Protein AF-A0A963JMA9-F1 (afdb_monomer_lite)

Foldseek 3Di:
DVVVVVVVVVVVVVVLVVLCVVQQDWDWDADPPRDIDIGGPSVVVVVVVVVVVVVCVVPPPPPPVPDD

pLDDT: mean 90.6, std 11.77, range [42.0, 98.06]

Secondary structure (DSSP, 8-state):
-HHHHHHHHHHHHHHHHHHHHHT--EEEEE-GGG-EEEEEHHHHHHHHHHHHHHHHHHHS--------

Structure (mmCIF, N/CA/C/O backbone):
data_AF-A0A963JMA9-F1
#
_entry.id   AF-A0A963JMA9-F1
#
loop_
_atom_site.group_PDB
_atom_site.id
_atom_site.type_symbol
_atom_site.label_atom_id
_atom_site.label_alt_id
_atom_site.label_comp_id
_atom_site.label_asym_id
_atom_site.label_entity_id
_atom_site.label_seq_id
_atom_site.pdbx_PDB_ins_code
_atom_site.Cartn_x
_atom_site.Cartn_y
_atom_site.Cartn_z
_atom_site.occupancy
_atom_site.B_iso_or_equiv
_atom_site.auth_seq_id
_atom_site.auth_comp_id
_atom_site.auth_asym_id
_atom_site.auth_atom_id
_atom_site.pdbx_PDB_model_num
ATOM 1 N N . MET A 1 1 ? 10.670 -14.904 -23.160 1.00 64.81 1 MET A N 1
ATOM 2 C CA . MET A 1 1 ? 10.023 -13.712 -22.561 1.00 64.81 1 MET A C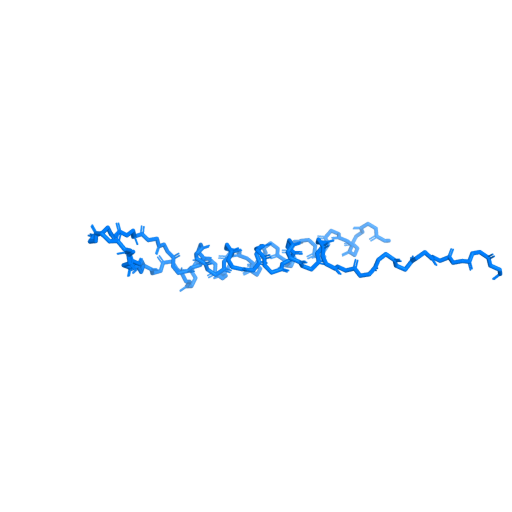A 1
ATOM 3 C C . MET A 1 1 ? 8.869 -14.069 -21.624 1.00 64.81 1 MET A C 1
ATOM 5 O O . MET A 1 1 ? 8.890 -13.600 -20.498 1.00 64.81 1 MET A O 1
ATOM 9 N N . GLN A 1 2 ? 7.922 -14.939 -22.006 1.00 86.38 2 GLN A N 1
ATOM 10 C CA . GLN A 1 2 ? 6.791 -15.317 -21.133 1.00 86.38 2 GLN A CA 1
ATOM 11 C C . GLN A 1 2 ? 7.204 -15.947 -19.793 1.00 86.38 2 GLN A C 1
ATOM 13 O O . GLN A 1 2 ? 6.626 -15.597 -18.771 1.00 86.38 2 GLN A O 1
ATOM 18 N N . LEU A 1 3 ? 8.225 -16.813 -19.778 1.00 94.19 3 LEU A N 1
ATOM 19 C CA . LEU A 1 3 ? 8.695 -17.456 -18.544 1.00 94.19 3 LEU A CA 1
ATOM 20 C C . LEU A 1 3 ? 9.251 -16.436 -17.533 1.00 94.19 3 LEU A C 1
ATOM 22 O O . LEU A 1 3 ? 8.928 -16.505 -16.354 1.00 94.19 3 LEU A O 1
ATOM 26 N N . ILE A 1 4 ? 9.994 -15.430 -18.013 1.00 94.81 4 ILE A N 1
ATOM 27 C CA . ILE A 1 4 ? 10.500 -14.315 -17.191 1.00 94.81 4 ILE A CA 1
ATOM 28 C C . ILE A 1 4 ? 9.334 -13.474 -16.658 1.00 94.81 4 ILE A C 1
ATOM 30 O O . ILE A 1 4 ? 9.286 -13.168 -15.471 1.00 94.81 4 ILE A O 1
ATOM 34 N N . THR A 1 5 ? 8.365 -13.127 -17.511 1.00 95.19 5 THR A N 1
ATOM 35 C CA . THR A 1 5 ? 7.177 -12.367 -17.090 1.00 95.19 5 THR A CA 1
ATOM 36 C C . THR A 1 5 ? 6.346 -13.128 -16.058 1.00 95.19 5 THR A C 1
ATOM 38 O O . THR A 1 5 ? 5.837 -12.525 -15.117 1.00 95.19 5 THR A O 1
ATOM 41 N N . TRP A 1 6 ? 6.202 -14.444 -16.214 1.00 95.69 6 TRP A N 1
ATOM 42 C CA . TRP A 1 6 ? 5.460 -15.284 -15.279 1.00 95.69 6 TRP A CA 1
ATOM 43 C C . TRP A 1 6 ? 6.190 -15.415 -13.940 1.00 95.69 6 TRP A C 1
ATOM 45 O O . TRP A 1 6 ? 5.573 -15.246 -12.892 1.00 95.69 6 TRP A O 1
ATOM 55 N N . LEU A 1 7 ? 7.514 -15.600 -13.973 1.00 96.94 7 LEU A N 1
ATOM 56 C CA . LEU A 1 7 ? 8.347 -15.625 -12.773 1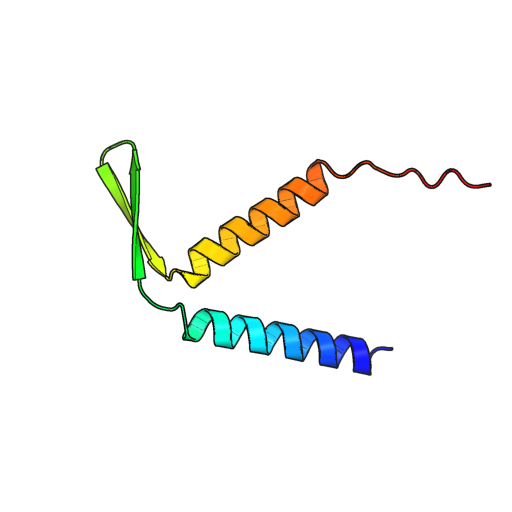.00 96.94 7 LEU A CA 1
ATOM 57 C C . LEU A 1 7 ? 8.280 -14.295 -12.013 1.00 96.94 7 LEU A C 1
ATOM 59 O O . LEU A 1 7 ? 8.077 -14.294 -10.804 1.00 96.94 7 LEU A O 1
ATOM 63 N N . LEU A 1 8 ? 8.363 -13.161 -12.716 1.00 96.38 8 LEU A N 1
ATOM 64 C CA . LEU A 1 8 ? 8.202 -11.839 -12.109 1.00 96.38 8 LEU A CA 1
ATOM 65 C C . LEU A 1 8 ? 6.825 -11.685 -11.447 1.00 96.38 8 LEU A C 1
ATOM 67 O O . LEU A 1 8 ? 6.741 -11.211 -10.317 1.00 96.38 8 LEU A O 1
ATOM 71 N N . ARG A 1 9 ? 5.745 -12.109 -12.119 1.00 94.94 9 ARG A N 1
ATOM 72 C CA . ARG A 1 9 ? 4.387 -12.080 -11.548 1.00 94.94 9 ARG A CA 1
ATOM 73 C C . ARG A 1 9 ? 4.288 -12.924 -10.282 1.00 94.94 9 ARG A C 1
ATOM 75 O O . ARG A 1 9 ? 3.688 -12.469 -9.314 1.00 94.94 9 ARG A O 1
ATOM 82 N N . LEU A 1 10 ? 4.891 -14.113 -10.280 1.00 97.25 10 LEU A N 1
ATOM 83 C CA . LEU A 1 10 ? 4.919 -14.988 -9.111 1.00 97.25 10 LEU A CA 1
ATOM 84 C C . LEU A 1 10 ? 5.679 -14.339 -7.949 1.00 97.25 10 LEU A C 1
ATOM 86 O O . LEU A 1 10 ? 5.183 -14.337 -6.828 1.00 97.25 10 LEU A O 1
ATOM 90 N N . ILE A 1 11 ? 6.841 -13.736 -8.217 1.00 97.88 11 ILE A N 1
ATOM 91 C CA . ILE A 1 11 ? 7.629 -13.021 -7.203 1.00 97.88 11 ILE A CA 1
ATOM 92 C C . ILE A 1 11 ? 6.811 -11.876 -6.603 1.00 97.88 11 ILE A C 1
ATOM 94 O O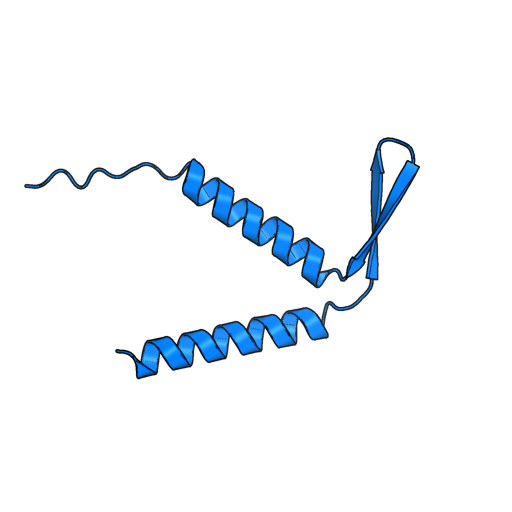 . ILE A 1 11 ? 6.694 -11.787 -5.385 1.00 97.88 11 ILE A O 1
ATOM 98 N N . ILE A 1 12 ? 6.203 -11.033 -7.444 1.00 96.06 12 ILE A N 1
ATOM 99 C CA . ILE A 1 12 ? 5.356 -9.924 -6.983 1.00 96.06 12 ILE A CA 1
ATOM 100 C C . ILE A 1 12 ? 4.205 -10.454 -6.125 1.00 96.06 12 ILE A C 1
ATOM 102 O O . ILE A 1 12 ? 3.934 -9.911 -5.058 1.00 96.06 12 ILE A O 1
ATOM 106 N N . PHE A 1 13 ? 3.550 -11.532 -6.558 1.00 96.44 13 PHE A N 1
ATOM 107 C CA . PHE A 1 13 ? 2.460 -12.144 -5.808 1.00 96.44 13 PHE A CA 1
ATOM 108 C C . PHE A 1 13 ? 2.913 -12.633 -4.428 1.00 96.44 13 PHE A C 1
ATOM 110 O O . PHE A 1 13 ? 2.284 -12.294 -3.430 1.00 96.44 13 PHE A O 1
ATOM 117 N N . ILE A 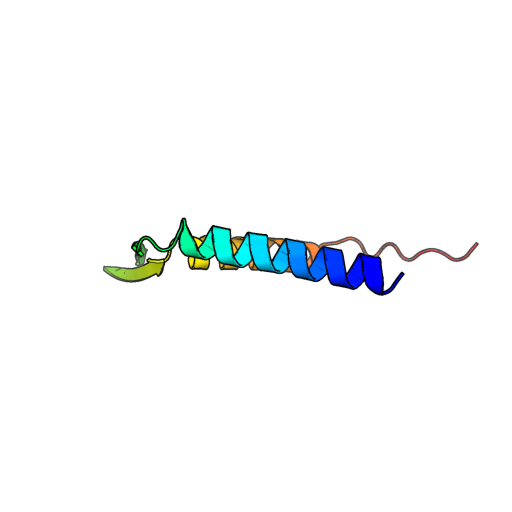1 14 ? 4.029 -13.364 -4.354 1.00 97.88 14 ILE A N 1
ATOM 118 C CA . ILE A 1 14 ? 4.589 -13.849 -3.085 1.00 97.88 14 ILE A CA 1
ATOM 119 C C . ILE A 1 14 ? 4.923 -12.675 -2.163 1.00 97.88 14 ILE A C 1
ATOM 121 O O . ILE A 1 14 ? 4.563 -12.701 -0.989 1.00 97.88 14 ILE A O 1
ATOM 125 N N . VAL A 1 15 ? 5.556 -11.623 -2.690 1.00 96.50 15 VAL A N 1
ATOM 126 C CA . VAL A 1 15 ? 5.878 -10.418 -1.914 1.00 96.50 15 VAL A CA 1
ATOM 127 C C . VAL A 1 15 ? 4.611 -9.783 -1.346 1.00 96.50 15 VAL A C 1
ATOM 129 O O . VAL A 1 15 ? 4.580 -9.476 -0.159 1.00 96.50 15 VAL A O 1
ATOM 132 N N . LEU A 1 16 ? 3.557 -9.628 -2.151 1.00 95.06 16 LEU A N 1
ATOM 133 C CA . LEU A 1 16 ? 2.288 -9.051 -1.700 1.00 95.06 16 LEU A CA 1
ATOM 134 C C . LEU A 1 16 ? 1.590 -9.916 -0.642 1.00 95.06 16 LEU A C 1
ATOM 136 O O . LEU A 1 16 ? 1.068 -9.376 0.332 1.00 95.06 16 LEU A O 1
ATOM 140 N N . VAL A 1 17 ? 1.611 -11.243 -0.796 1.00 96.06 17 VAL A N 1
ATOM 141 C CA . VAL A 1 17 ? 1.038 -12.175 0.188 1.00 96.06 17 VAL A CA 1
ATOM 142 C C . VAL A 1 17 ? 1.805 -12.110 1.505 1.00 96.06 17 VAL A C 1
ATOM 144 O O . VAL A 1 17 ? 1.192 -11.920 2.553 1.00 96.06 17 VAL A O 1
ATOM 147 N N . CYS A 1 18 ? 3.136 -12.200 1.469 1.00 96.69 18 CYS A N 1
ATOM 148 C CA . CYS A 1 18 ? 3.965 -12.093 2.670 1.00 96.69 18 CYS A CA 1
ATOM 149 C C . CYS A 1 18 ? 3.815 -10.723 3.338 1.00 96.69 18 CYS A C 1
ATOM 151 O O . CYS A 1 18 ? 3.698 -10.637 4.557 1.00 96.69 18 CYS A O 1
ATOM 153 N N . PHE A 1 19 ? 3.766 -9.653 2.545 1.00 95.75 19 PHE A N 1
ATOM 154 C CA . PHE A 1 19 ? 3.524 -8.304 3.039 1.00 95.75 19 PHE A CA 1
ATOM 155 C C . PHE A 1 19 ? 2.176 -8.202 3.757 1.00 95.75 19 PHE A C 1
ATOM 157 O O . PHE A 1 19 ? 2.116 -7.663 4.860 1.00 95.75 19 PHE A O 1
ATOM 164 N N . SER A 1 20 ? 1.112 -8.755 3.169 1.00 94.94 20 SER A N 1
ATOM 165 C CA . SER A 1 20 ? -0.214 -8.782 3.785 1.00 94.94 20 SER A CA 1
ATOM 166 C C . SER A 1 20 ? -0.240 -9.607 5.070 1.00 94.94 20 SER A C 1
ATOM 168 O O . SER A 1 20 ? -0.821 -9.155 6.052 1.00 94.94 20 SER A O 1
ATOM 170 N N . ALA A 1 21 ? 0.423 -10.765 5.084 1.00 95.75 21 ALA A N 1
ATOM 171 C CA . ALA A 1 21 ? 0.481 -11.646 6.244 1.00 95.75 21 ALA A CA 1
ATOM 172 C C . ALA A 1 21 ? 1.247 -11.023 7.421 1.00 95.75 21 ALA A C 1
ATOM 174 O O . ALA A 1 21 ? 0.795 -11.112 8.554 1.00 95.75 21 ALA A O 1
ATOM 175 N N . ILE A 1 22 ? 2.385 -10.369 7.163 1.00 96.31 22 ILE A N 1
ATOM 176 C CA . ILE A 1 22 ? 3.191 -9.721 8.213 1.00 96.31 22 ILE A CA 1
ATOM 177 C C . ILE A 1 22 ? 2.510 -8.445 8.725 1.00 96.31 22 ILE A C 1
ATOM 179 O O . ILE A 1 22 ? 2.647 -8.095 9.889 1.00 96.31 22 ILE A O 1
ATOM 183 N N . ASN A 1 23 ? 1.756 -7.755 7.868 1.00 95.44 23 ASN A N 1
ATOM 184 C CA . ASN A 1 23 ? 1.089 -6.494 8.193 1.00 95.44 23 ASN A CA 1
ATOM 185 C C . ASN A 1 23 ? -0.439 -6.678 8.271 1.00 95.44 23 ASN A C 1
ATOM 187 O O . ASN A 1 23 ? -1.205 -5.843 7.771 1.00 95.44 23 ASN A O 1
ATOM 191 N N . SER A 1 24 ? -0.888 -7.795 8.853 1.00 94.56 24 SER A N 1
ATOM 192 C CA . SER A 1 24 ? -2.310 -8.086 9.085 1.00 94.56 24 SER A CA 1
ATOM 193 C C . SER A 1 24 ? -2.870 -7.393 10.328 1.00 94.56 24 SER A C 1
ATOM 195 O O . SER A 1 24 ? -4.081 -7.427 10.553 1.00 94.56 24 SER A O 1
ATOM 197 N N . ASP A 1 25 ? -1.997 -6.778 11.127 1.00 95.62 25 ASP A N 1
ATOM 198 C CA . ASP A 1 25 ? -2.380 -6.064 12.336 1.00 95.62 25 ASP A CA 1
ATOM 199 C C . ASP A 1 25 ? -3.363 -4.947 12.016 1.00 95.62 25 ASP A C 1
ATOM 201 O O . ASP A 1 25 ? -3.192 -4.162 11.074 1.00 95.62 25 ASP A O 1
ATOM 205 N N . LYS A 1 26 ? -4.423 -4.904 12.815 1.00 94.38 26 LYS A N 1
ATOM 206 C CA . LYS A 1 26 ? -5.509 -3.959 12.638 1.00 94.38 26 LYS A CA 1
ATOM 207 C C . LYS A 1 26 ? -5.120 -2.610 13.219 1.00 94.38 26 LYS A C 1
ATOM 209 O O . LYS A 1 26 ? -4.716 -2.508 14.374 1.00 94.38 26 LYS A O 1
ATOM 214 N N . VAL A 1 27 ? -5.281 -1.574 12.409 1.00 94.06 27 VAL A N 1
ATOM 215 C CA . VAL A 1 27 ? -5.016 -0.188 12.774 1.00 94.06 27 VAL A CA 1
ATOM 216 C C . VAL A 1 27 ? -6.320 0.585 12.705 1.00 94.06 27 VAL A C 1
ATOM 218 O O . VAL A 1 27 ? -7.117 0.426 11.780 1.00 94.06 27 VAL A O 1
ATOM 221 N N . LEU A 1 28 ? -6.527 1.428 13.709 1.00 95.06 28 LEU A N 1
ATOM 222 C CA . LEU A 1 28 ? -7.712 2.253 13.840 1.00 95.06 28 LEU A CA 1
ATOM 223 C C . LEU A 1 28 ? -7.395 3.655 13.305 1.00 95.06 28 LEU A C 1
ATOM 225 O O . LEU A 1 28 ? -6.588 4.395 13.866 1.00 95.06 28 LEU A O 1
ATOM 229 N N . LEU A 1 29 ? -8.007 3.992 12.174 1.00 92.19 29 LEU A N 1
ATOM 230 C CA . LEU A 1 29 ? -7.909 5.289 11.517 1.00 92.19 29 LEU A CA 1
ATOM 231 C C . LEU A 1 29 ? -8.985 6.212 12.075 1.00 92.19 29 LEU A C 1
ATOM 233 O O . LEU A 1 29 ? -10.170 5.923 11.934 1.00 92.19 29 LEU A O 1
ATOM 237 N N . TYR A 1 30 ? -8.584 7.331 12.668 1.00 92.94 30 TYR A N 1
ATOM 238 C CA . TYR A 1 30 ? -9.513 8.370 13.101 1.00 92.94 30 TYR A CA 1
ATOM 239 C C . TYR A 1 30 ? -9.726 9.381 11.975 1.00 92.94 30 TYR A C 1
ATOM 241 O O . TYR A 1 30 ? -8.777 9.988 11.479 1.00 92.94 30 TYR A O 1
ATOM 249 N N . TYR A 1 31 ? -10.980 9.572 11.590 1.00 89.69 31 TYR A N 1
ATOM 250 C CA . TYR A 1 31 ? -11.412 10.559 10.614 1.00 89.69 31 TYR A CA 1
ATOM 251 C C . TYR A 1 31 ? -12.085 11.748 11.302 1.00 89.69 31 TYR A C 1
ATOM 253 O O . TYR A 1 31 ? -12.375 11.756 12.502 1.00 89.69 31 TYR A O 1
ATOM 261 N N . TYR A 1 32 ? -12.359 12.778 10.506 1.00 89.31 32 TYR A N 1
ATOM 262 C CA . TYR A 1 32 ? -13.164 13.910 10.940 1.00 89.31 32 TYR A CA 1
ATOM 263 C C . TYR A 1 32 ? -14.560 13.451 11.390 1.00 89.31 32 TYR A C 1
ATOM 265 O O . TYR A 1 32 ? -15.091 12.453 10.904 1.00 89.31 32 TYR A O 1
ATOM 273 N N . HIS A 1 33 ? -15.169 14.208 12.309 1.00 84.25 33 HIS A N 1
ATOM 274 C CA . HIS A 1 33 ? -16.504 13.929 12.857 1.00 84.25 33 HIS A CA 1
ATOM 275 C C . HIS A 1 33 ? -16.595 12.707 13.797 1.00 84.25 33 HIS A C 1
ATOM 277 O O . HIS A 1 33 ? -17.672 12.144 13.976 1.00 84.25 33 HIS A O 1
ATOM 283 N N . GLY A 1 34 ? -15.475 12.297 14.408 1.00 87.06 34 GLY A N 1
ATOM 284 C CA . GLY A 1 34 ? -15.444 11.205 15.392 1.00 87.06 34 GLY A CA 1
ATOM 285 C C . GLY A 1 34 ? -15.595 9.808 14.787 1.00 87.06 34 GLY A C 1
ATOM 286 O O . GLY A 1 34 ? -15.768 8.840 15.521 1.00 87.06 34 GLY A O 1
ATOM 287 N N . GLN A 1 35 ? -15.530 9.698 13.459 1.00 89.31 35 GLN A N 1
ATOM 288 C CA . GLN A 1 35 ? -15.581 8.423 12.759 1.00 89.31 35 GLN A CA 1
ATOM 289 C C . GLN A 1 35 ? -14.246 7.697 12.897 1.00 89.31 35 GLN A C 1
ATOM 291 O O . GLN A 1 35 ? -13.184 8.300 12.735 1.00 89.31 35 GLN A O 1
ATOM 296 N N . SER A 1 36 ? -14.296 6.397 13.156 1.00 91.88 36 SER A N 1
ATOM 297 C CA . SER A 1 36 ? -13.124 5.533 13.157 1.00 91.88 36 SER A CA 1
ATOM 298 C C . SER A 1 36 ? -13.311 4.362 12.208 1.00 91.88 36 SER A C 1
ATOM 300 O O . SER A 1 36 ? -14.409 3.829 12.058 1.00 91.88 36 SER A O 1
ATOM 302 N N . LEU A 1 37 ? -12.227 3.965 11.551 1.00 92.94 37 LEU A N 1
ATOM 303 C CA . LEU A 1 37 ? -12.230 2.843 10.630 1.00 92.94 37 LEU A CA 1
ATOM 304 C C . LEU A 1 37 ? -11.089 1.888 10.972 1.00 92.94 37 LEU A C 1
ATOM 306 O O . LEU A 1 37 ? -9.927 2.284 11.013 1.00 92.94 37 LEU A O 1
ATOM 310 N N . GLU A 1 38 ? -11.427 0.628 11.215 1.00 94.50 38 GLU A N 1
ATOM 311 C CA . GLU A 1 38 ? -10.471 -0.417 11.581 1.00 94.50 38 GLU A CA 1
ATOM 312 C C . GLU A 1 38 ? -10.120 -1.254 10.348 1.00 94.50 38 GLU A C 1
ATOM 314 O O . GLU A 1 38 ? -10.945 -2.027 9.858 1.00 94.50 38 GLU A O 1
ATOM 319 N N . LEU A 1 39 ? -8.899 -1.096 9.831 1.00 94.62 39 LEU A N 1
ATOM 320 C CA . LEU A 1 39 ? -8.386 -1.865 8.693 1.00 94.62 39 LEU A CA 1
ATOM 321 C C . LEU A 1 39 ? -7.002 -2.450 8.999 1.00 94.62 39 LEU A C 1
ATOM 323 O O . LEU A 1 39 ? -6.239 -1.849 9.756 1.00 94.62 39 LEU A O 1
ATOM 327 N N . PRO A 1 40 ? -6.623 -3.578 8.371 1.00 95.31 40 PRO A N 1
ATOM 328 C CA . PRO A 1 40 ? -5.248 -4.060 8.418 1.00 95.31 40 PRO A CA 1
ATOM 329 C C . PRO A 1 40 ? -4.275 -3.031 7.826 1.00 95.31 40 PRO A C 1
ATOM 331 O O . PRO A 1 40 ? -4.557 -2.444 6.775 1.00 95.31 40 PRO A O 1
ATOM 334 N N . LEU A 1 41 ? -3.105 -2.861 8.449 1.00 95.25 41 LEU A N 1
ATOM 335 C CA . LEU A 1 41 ? -2.061 -1.933 7.991 1.00 95.25 41 LEU A CA 1
ATOM 336 C C . LEU A 1 41 ? -1.700 -2.155 6.512 1.00 95.25 41 LEU A C 1
ATOM 338 O O . LEU A 1 41 ? -1.574 -1.201 5.742 1.00 95.25 41 LEU A O 1
ATOM 342 N N . SER A 1 42 ? -1.585 -3.418 6.097 1.00 95.62 42 SER A N 1
ATOM 343 C CA . SER A 1 42 ? -1.306 -3.798 4.707 1.00 95.62 42 SER A CA 1
ATOM 344 C C . SER A 1 42 ? -2.295 -3.205 3.702 1.00 95.62 42 SER A C 1
ATOM 346 O O . SER A 1 42 ? -1.877 -2.749 2.637 1.00 95.62 42 SER A O 1
ATOM 348 N N . VAL A 1 43 ? -3.590 -3.169 4.033 1.00 94.69 43 VAL A N 1
ATOM 349 C CA . VAL A 1 43 ? -4.628 -2.618 3.150 1.00 94.69 43 VAL A CA 1
ATOM 350 C C . VAL A 1 43 ? -4.450 -1.112 2.998 1.00 94.69 43 VAL A C 1
ATOM 352 O O . VAL A 1 43 ? -4.497 -0.598 1.882 1.00 94.69 43 VAL A O 1
ATOM 355 N N . ILE A 1 44 ? -4.181 -0.411 4.100 1.00 94.94 44 ILE A N 1
ATOM 356 C CA . ILE A 1 44 ? -3.946 1.038 4.102 1.00 94.94 44 ILE A CA 1
ATOM 357 C C . ILE A 1 44 ? -2.748 1.369 3.203 1.00 94.94 44 ILE A C 1
ATOM 359 O O . ILE A 1 44 ? -2.850 2.207 2.308 1.00 94.94 44 ILE A O 1
ATOM 363 N N . LEU A 1 45 ? -1.629 0.666 3.390 1.00 94.25 45 LEU A N 1
ATOM 364 C CA . LEU A 1 45 ? -0.410 0.871 2.605 1.00 94.25 45 LEU A CA 1
ATOM 365 C C . LEU A 1 45 ? -0.627 0.599 1.109 1.00 94.25 45 LEU A C 1
ATOM 367 O O . LEU A 1 45 ? -0.164 1.376 0.273 1.00 94.25 45 LEU A O 1
ATOM 371 N N . LEU A 1 46 ? -1.378 -0.450 0.760 1.00 94.62 46 LEU A N 1
ATOM 372 C CA . LEU A 1 46 ? -1.728 -0.753 -0.631 1.00 94.62 46 LEU A CA 1
ATOM 373 C C . LEU A 1 46 ? -2.610 0.326 -1.268 1.00 94.62 46 LEU A C 1
ATOM 375 O O . LEU A 1 46 ? -2.396 0.663 -2.433 1.00 94.62 46 LEU A O 1
ATOM 379 N N . ILE A 1 47 ? -3.561 0.902 -0.523 1.00 95.81 47 ILE A N 1
ATOM 380 C CA . ILE A 1 47 ? -4.393 2.014 -1.006 1.00 95.81 47 ILE A CA 1
ATOM 381 C C . ILE A 1 47 ? -3.516 3.225 -1.336 1.00 95.81 47 ILE A C 1
ATOM 383 O O . ILE A 1 47 ? -3.607 3.754 -2.442 1.00 95.81 47 ILE A O 1
ATOM 387 N N . PHE A 1 48 ? -2.631 3.643 -0.425 1.00 96.06 48 PHE A N 1
ATOM 388 C CA . PHE A 1 48 ? -1.738 4.783 -0.670 1.00 96.06 48 PHE A CA 1
ATOM 389 C C . PHE A 1 48 ? -0.769 4.533 -1.827 1.00 96.06 48 PHE A C 1
ATOM 391 O O . PHE A 1 48 ? -0.548 5.427 -2.645 1.00 96.06 48 PHE A O 1
ATOM 398 N N . PHE A 1 49 ? -0.239 3.315 -1.945 1.00 95.44 49 PHE A N 1
ATOM 399 C CA . PHE A 1 49 ? 0.571 2.923 -3.093 1.00 95.44 49 PHE A CA 1
ATOM 400 C C . PHE A 1 49 ? -0.218 3.045 -4.406 1.00 95.44 49 PHE A C 1
ATOM 402 O O . PHE A 1 49 ? 0.246 3.685 -5.350 1.00 95.44 49 PHE A O 1
ATOM 409 N N . GLY A 1 50 ? -1.437 2.497 -4.451 1.00 96.94 50 GLY A N 1
ATOM 410 C CA . GLY A 1 50 ? -2.322 2.588 -5.612 1.00 96.94 50 GLY A CA 1
ATOM 411 C C . GLY A 1 50 ? -2.672 4.032 -5.978 1.00 96.94 50 GLY A C 1
ATOM 412 O O . GLY A 1 50 ? -2.634 4.389 -7.155 1.00 96.94 50 GLY A O 1
ATOM 413 N N . LEU A 1 51 ? -2.930 4.886 -4.983 1.00 98.06 51 LEU A N 1
ATOM 414 C CA . LEU A 1 51 ? -3.148 6.320 -5.183 1.00 98.06 51 LEU A CA 1
ATOM 415 C C . LEU A 1 51 ? -1.907 7.011 -5.759 1.00 98.06 51 LEU A C 1
ATOM 417 O O . LEU A 1 51 ? -2.040 7.799 -6.688 1.00 98.06 51 LEU A O 1
ATOM 421 N N . GLY A 1 52 ? -0.703 6.699 -5.276 1.00 97.12 52 GLY A N 1
ATOM 422 C CA . GLY A 1 52 ? 0.544 7.247 -5.822 1.00 97.12 52 GLY A CA 1
ATOM 423 C C . GLY A 1 52 ? 0.790 6.840 -7.281 1.00 97.12 52 GLY A C 1
ATOM 424 O O . GLY A 1 52 ? 1.168 7.674 -8.109 1.00 97.12 52 GLY A O 1
ATOM 425 N N . VAL A 1 53 ? 0.511 5.579 -7.627 1.00 96.81 53 VAL A N 1
ATOM 426 C CA . VAL A 1 53 ? 0.561 5.092 -9.017 1.00 96.81 53 VAL A CA 1
ATOM 427 C C . VAL A 1 53 ? -0.467 5.823 -9.876 1.00 96.81 53 VAL A C 1
ATOM 429 O O . VAL A 1 53 ? -0.133 6.301 -10.959 1.00 96.81 53 VAL A O 1
ATOM 432 N N . LEU A 1 54 ? -1.698 5.962 -9.380 1.00 98.06 54 LEU A N 1
ATOM 433 C CA . LEU A 1 54 ? -2.762 6.682 -10.065 1.00 98.06 54 LEU A CA 1
ATOM 434 C C . LEU A 1 54 ? -2.355 8.141 -10.3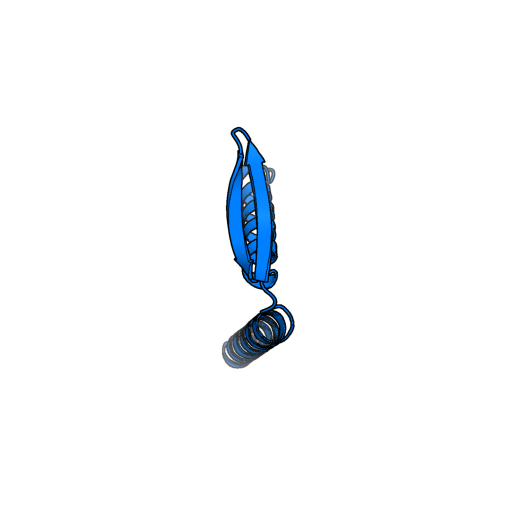17 1.00 98.06 54 LEU A C 1
ATOM 436 O O . LEU A 1 54 ? -2.384 8.591 -11.457 1.00 98.06 54 LEU A O 1
ATOM 440 N N . LEU A 1 55 ? -1.884 8.854 -9.293 1.00 97.12 55 LEU A N 1
ATOM 441 C CA . LEU A 1 55 ? -1.385 10.226 -9.415 1.00 97.12 55 LEU A CA 1
ATOM 442 C C . LEU A 1 55 ? -0.266 10.335 -10.450 1.00 97.12 55 LEU A C 1
ATOM 444 O O . LEU A 1 55 ? -0.292 11.242 -11.280 1.00 97.12 55 LEU A O 1
ATOM 448 N N . THR A 1 56 ? 0.678 9.393 -10.451 1.00 95.69 56 THR A N 1
ATOM 449 C CA . THR A 1 56 ? 1.737 9.336 -11.464 1.00 95.69 56 THR A CA 1
ATOM 450 C C . THR A 1 56 ? 1.147 9.193 -12.864 1.00 95.69 56 THR A C 1
ATOM 452 O O . THR A 1 56 ? 1.526 9.940 -13.751 1.00 95.69 56 THR A O 1
ATOM 455 N N . ILE A 1 57 ? 0.177 8.302 -13.080 1.00 96.06 57 ILE A N 1
ATOM 456 C CA . ILE A 1 57 ? -0.470 8.126 -14.391 1.00 96.06 57 ILE A CA 1
ATOM 457 C C . ILE A 1 57 ? -1.222 9.393 -14.827 1.00 96.06 57 ILE A C 1
ATOM 459 O O . ILE A 1 57 ? -1.175 9.753 -16.003 1.00 96.06 57 ILE A O 1
ATOM 463 N N . LEU A 1 58 ? -1.907 10.078 -13.903 1.00 96.12 58 LEU A N 1
ATOM 464 C CA . LEU A 1 58 ? -2.648 11.306 -14.215 1.00 96.12 58 LEU A CA 1
ATOM 465 C C . LEU A 1 58 ? -1.733 12.494 -14.530 1.00 96.12 58 LEU A C 1
ATOM 467 O O . LEU A 1 58 ? -2.106 13.348 -15.333 1.00 96.12 58 LEU A O 1
ATOM 471 N N . THR A 1 59 ? -0.572 12.572 -13.882 1.00 95.06 59 THR A N 1
ATOM 472 C CA . THR A 1 59 ? 0.324 13.738 -13.957 1.00 95.06 59 THR A CA 1
ATOM 473 C C . THR A 1 59 ? 1.543 13.517 -14.840 1.00 95.06 59 THR A C 1
ATOM 475 O O . THR A 1 59 ? 2.201 14.491 -15.208 1.00 95.06 59 THR A O 1
ATOM 478 N N . ALA A 1 60 ? 1.849 12.267 -15.203 1.00 91.50 60 ALA A N 1
ATOM 479 C CA . ALA A 1 60 ? 2.987 11.937 -16.043 1.00 91.50 60 ALA A CA 1
ATOM 480 C C . ALA A 1 60 ? 2.912 12.749 -17.343 1.00 91.50 60 ALA A C 1
ATOM 482 O O . ALA A 1 60 ? 1.902 12.681 -18.057 1.00 91.50 60 ALA A O 1
ATOM 483 N N . PRO A 1 61 ? 3.974 13.503 -17.683 1.00 86.88 61 PRO A N 1
ATOM 484 C CA . PRO A 1 61 ? 4.047 14.185 -18.957 1.00 86.88 61 PRO A CA 1
ATOM 485 C C . PRO A 1 61 ? 3.827 13.161 -20.061 1.00 86.88 61 PRO A C 1
ATOM 487 O O . PRO A 1 61 ? 4.536 12.154 -20.143 1.00 86.88 61 PRO A O 1
ATOM 490 N N . ARG A 1 62 ? 2.849 13.415 -20.931 1.00 82.12 62 ARG A N 1
ATOM 491 C CA . ARG A 1 62 ? 2.756 12.675 -22.184 1.00 82.12 62 ARG A CA 1
ATOM 492 C C . ARG A 1 62 ? 3.970 13.082 -23.000 1.00 82.12 62 ARG A C 1
ATOM 494 O O . ARG A 1 62 ? 3.931 14.085 -23.707 1.00 82.12 62 ARG A O 1
ATOM 501 N N . THR A 1 63 ? 5.061 12.332 -22.871 1.00 70.06 63 THR A N 1
ATOM 502 C CA . THR A 1 63 ? 6.136 12.392 -23.850 1.00 70.06 63 THR A CA 1
ATOM 503 C C . THR A 1 63 ? 5.530 11.898 -25.157 1.00 70.06 63 THR A C 1
ATOM 505 O O . THR A 1 63 ? 5.385 10.705 -25.414 1.00 70.06 63 THR A O 1
ATOM 508 N N . SER A 1 64 ? 5.026 12.845 -25.948 1.00 60.59 64 SER A N 1
ATOM 509 C CA . SER A 1 64 ? 4.772 12.608 -27.353 1.00 60.59 64 SER A CA 1
ATOM 510 C C . SER A 1 64 ? 6.146 12.316 -27.918 1.00 60.59 64 SER A C 1
ATOM 512 O O . SER A 1 64 ? 6.933 13.242 -28.107 1.00 60.59 64 SER A O 1
ATOM 514 N N . ALA A 1 65 ? 6.457 11.034 -28.110 1.00 60.34 65 ALA A N 1
ATOM 515 C CA . ALA A 1 65 ? 7.589 10.624 -28.914 1.00 60.34 65 ALA A CA 1
ATOM 516 C C . ALA A 1 65 ? 7.371 11.250 -30.295 1.00 60.34 65 ALA A C 1
ATOM 518 O O . ALA A 1 65 ? 6.634 10.731 -31.134 1.00 60.34 65 ALA A O 1
ATOM 519 N N . ALA A 1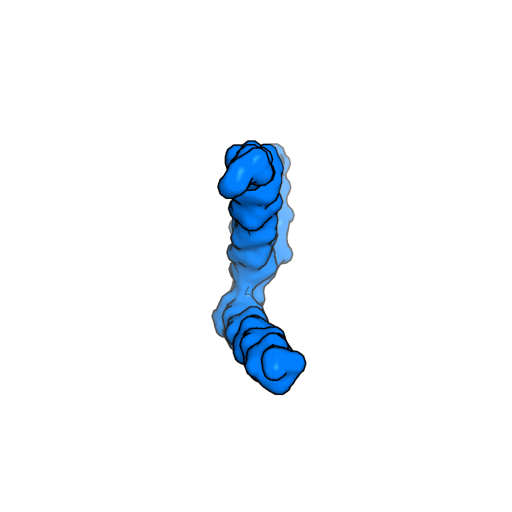 66 ? 7.922 12.450 -30.473 1.00 55.78 66 ALA A N 1
ATOM 520 C CA . ALA A 1 66 ? 7.957 13.144 -31.734 1.00 55.78 66 ALA A CA 1
ATOM 521 C C . ALA A 1 66 ? 8.795 12.259 -32.644 1.00 55.78 66 ALA A C 1
ATOM 523 O O . ALA A 1 66 ? 10.009 12.154 -32.504 1.00 55.78 66 ALA A O 1
ATOM 524 N N . LYS A 1 67 ? 8.087 11.553 -33.517 1.00 52.88 67 LYS A N 1
ATOM 525 C CA . LYS A 1 67 ? 8.624 10.761 -34.607 1.00 52.88 67 LYS A CA 1
ATOM 526 C C . LYS A 1 67 ? 9.627 11.616 -35.393 1.00 52.88 67 LYS A C 1
ATOM 528 O O . LYS A 1 67 ? 9.200 12.509 -36.123 1.00 52.88 67 LYS A O 1
ATOM 533 N N . LYS A 1 68 ? 10.922 11.341 -35.250 1.00 42.00 68 LYS A N 1
ATOM 534 C CA . LYS A 1 68 ? 11.966 11.612 -36.244 1.00 42.00 68 LYS A CA 1
ATOM 535 C C . LYS A 1 68 ? 13.026 10.530 -36.155 1.00 42.00 68 LYS A C 1
ATOM 537 O O . LYS A 1 68 ? 13.479 10.263 -35.024 1.00 42.00 68 LYS A O 1
#

Radius of gyration: 18.08 Å; chains: 1; bounding box: 28×32×52 Å

Sequence (68 aa):
MQLITWLLRLIIFIVLVCFSAINSDKVLLYYYHGQSLELPLSVILLIFFGLGVLLTILTAPRTSAAKK